Protein AF-A0A7X0GHI3-F1 (afdb_monomer_lite)

Foldseek 3Di:
DDDDWDWDFPDDVQQTWIAIPVRPDTGGHHDDPVVVVQVVCLVVPPVSVVCVPPDDDDDDDDDPDDPP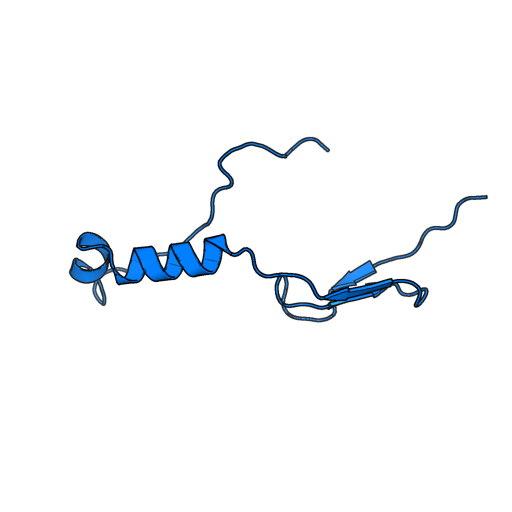DD

Radius of gyration: 18.45 Å; chains: 1; bounding box: 41×28×49 Å

pLDDT: mean 81.79, std 12.83, range [42.81, 97.5]

Structure (mmCIF, N/CA/C/O backbone):
data_AF-A0A7X0GHI3-F1
#
_entry.id   AF-A0A7X0GHI3-F1
#
loop_
_atom_site.group_PDB
_atom_site.id
_atom_site.type_symbol
_atom_site.label_atom_id
_atom_site.label_alt_id
_atom_site.label_comp_id
_atom_site.label_asym_id
_atom_site.label_entity_id
_atom_site.label_seq_id
_atom_site.pdbx_PDB_ins_code
_atom_site.Cartn_x
_atom_site.Cartn_y
_atom_site.Cartn_z
_atom_site.occupancy
_atom_site.B_iso_or_equiv
_atom_site.auth_seq_id
_atom_site.auth_comp_id
_atom_site.auth_asym_id
_atom_site.auth_atom_id
_atom_site.pdbx_PDB_model_num
ATOM 1 N N . MET A 1 1 ? -22.616 13.116 31.132 1.00 53.47 1 MET A N 1
ATOM 2 C CA . MET A 1 1 ? -22.142 11.751 31.443 1.00 53.47 1 MET A CA 1
ATOM 3 C C . MET A 1 1 ? -21.341 11.296 30.238 1.00 53.47 1 MET A C 1
ATOM 5 O O . MET A 1 1 ? -21.898 11.321 29.149 1.00 53.47 1 MET A O 1
ATOM 9 N N . ASN A 1 2 ? -20.052 10.993 30.407 1.00 68.62 2 ASN A N 1
ATOM 10 C CA . ASN A 1 2 ? -19.173 10.579 29.309 1.00 68.62 2 ASN A CA 1
ATOM 11 C C . ASN A 1 2 ? -19.042 9.058 29.316 1.00 68.62 2 ASN A C 1
ATOM 13 O O . ASN A 1 2 ? -18.903 8.460 30.382 1.00 68.62 2 ASN A O 1
ATOM 17 N N . TYR A 1 3 ? -19.093 8.460 28.132 1.00 75.94 3 TYR A N 1
ATOM 18 C CA . TYR A 1 3 ? -18.893 7.035 27.919 1.00 75.94 3 TYR A CA 1
ATOM 19 C C . TYR A 1 3 ? -17.641 6.851 27.060 1.00 75.94 3 TYR A C 1
ATOM 21 O O . TYR A 1 3 ? -17.561 7.419 25.970 1.00 75.94 3 TYR A O 1
ATOM 29 N N . THR A 1 4 ? -16.672 6.093 27.569 1.00 72.38 4 THR A N 1
ATOM 30 C CA . THR A 1 4 ? -15.430 5.748 26.868 1.00 72.38 4 THR A CA 1
ATOM 31 C C . THR A 1 4 ? -15.483 4.264 26.537 1.00 72.38 4 THR A C 1
ATOM 33 O O . THR A 1 4 ? -15.727 3.459 27.431 1.00 72.38 4 THR A O 1
ATOM 36 N N . ALA A 1 5 ? -15.265 3.916 25.271 1.00 77.81 5 ALA A N 1
ATOM 37 C CA . ALA A 1 5 ? -15.147 2.538 24.808 1.00 77.81 5 ALA A CA 1
ATOM 38 C C . ALA A 1 5 ? -13.821 2.363 24.069 1.00 77.81 5 ALA A C 1
ATOM 40 O O . ALA A 1 5 ? -13.356 3.289 23.396 1.00 77.81 5 ALA A O 1
ATOM 41 N N . GLU A 1 6 ? -13.223 1.183 24.188 1.00 79.12 6 GLU A N 1
ATOM 42 C CA . GLU A 1 6 ? -11.961 0.849 23.541 1.00 79.12 6 GLU A CA 1
ATOM 43 C C . GLU A 1 6 ? -12.220 0.062 22.252 1.00 79.12 6 GLU A C 1
ATOM 45 O O . GLU A 1 6 ? -12.973 -0.914 22.207 1.00 79.12 6 GLU A O 1
ATOM 50 N N . ALA A 1 7 ? -11.585 0.484 21.160 1.00 78.38 7 ALA A N 1
ATOM 51 C CA . ALA A 1 7 ? -11.662 -0.206 19.880 1.00 78.38 7 ALA A CA 1
ATOM 52 C C . ALA A 1 7 ? -10.306 -0.831 19.548 1.00 78.38 7 ALA A C 1
ATOM 54 O O . ALA A 1 7 ? -9.286 -0.144 19.535 1.00 78.38 7 ALA A O 1
ATOM 55 N N . SER A 1 8 ? -10.298 -2.129 19.245 1.00 73.94 8 SER A N 1
ATOM 56 C CA . SER A 1 8 ? -9.094 -2.853 18.829 1.00 73.94 8 SER A CA 1
ATOM 57 C C . SER A 1 8 ? -9.290 -3.512 17.461 1.00 73.94 8 SER A C 1
ATOM 59 O O . SER A 1 8 ? -10.386 -3.952 17.094 1.00 73.94 8 SER A O 1
ATOM 61 N N . VAL A 1 9 ? -8.217 -3.549 16.668 1.00 76.81 9 VAL A N 1
ATOM 62 C CA . VAL A 1 9 ? -8.207 -4.186 15.344 1.00 76.81 9 VAL A CA 1
ATOM 63 C C . VAL A 1 9 ? -7.861 -5.655 15.534 1.00 76.81 9 VAL A C 1
ATOM 65 O O . VAL A 1 9 ? -6.754 -5.992 15.947 1.00 76.81 9 VAL A O 1
ATOM 68 N N . THR A 1 10 ? -8.811 -6.546 15.248 1.00 68.31 10 THR A N 1
ATOM 69 C CA . THR A 1 10 ? -8.690 -7.965 15.629 1.00 68.31 10 THR A CA 1
ATOM 70 C C . THR A 1 10 ? -7.789 -8.779 14.686 1.00 68.31 10 THR A C 1
ATOM 72 O O . THR A 1 10 ? -7.413 -9.898 15.035 1.00 68.31 10 THR A O 1
ATOM 75 N N . ARG A 1 11 ? -7.437 -8.256 13.494 1.00 63.81 11 ARG A N 1
ATOM 76 C CA . ARG A 1 11 ? -6.523 -8.904 12.525 1.00 63.81 11 ARG A CA 1
ATOM 77 C C . ARG A 1 11 ? -6.028 -7.936 11.436 1.00 63.81 11 ARG A C 1
ATOM 79 O O . ARG A 1 11 ? -6.805 -7.112 10.991 1.00 63.81 11 ARG A O 1
ATOM 86 N N . GLY A 1 12 ? -4.791 -8.081 10.947 1.00 66.12 12 GLY A N 1
ATOM 87 C CA . GLY A 1 12 ? -4.406 -7.709 9.568 1.00 66.12 12 GLY A CA 1
ATOM 88 C C . GLY A 1 12 ? -4.226 -6.227 9.196 1.00 66.12 12 GLY A C 1
ATOM 89 O O . GLY A 1 12 ? -4.057 -5.931 8.016 1.00 66.12 12 GLY A O 1
ATOM 90 N N . GLY A 1 13 ? -4.236 -5.282 10.139 1.00 75.38 13 GLY A N 1
ATOM 91 C CA . GLY A 1 13 ? -4.053 -3.864 9.802 1.00 75.38 13 GLY A CA 1
ATOM 92 C C . GLY A 1 13 ? -5.201 -3.333 8.937 1.00 75.38 13 GLY A C 1
ATOM 93 O O . GLY A 1 13 ? -6.347 -3.366 9.369 1.00 75.38 13 GLY A O 1
ATOM 94 N N . ARG A 1 14 ? -4.915 -2.848 7.719 1.00 77.00 14 ARG A N 1
ATOM 95 C CA . ARG A 1 14 ? -5.916 -2.246 6.806 1.00 77.00 14 ARG A CA 1
ATOM 96 C C . ARG A 1 14 ? -6.895 -3.243 6.176 1.00 77.00 14 ARG A C 1
ATOM 98 O O . ARG A 1 14 ? -7.902 -2.816 5.623 1.00 77.00 14 ARG A O 1
ATOM 105 N N . ASP A 1 15 ? -6.614 -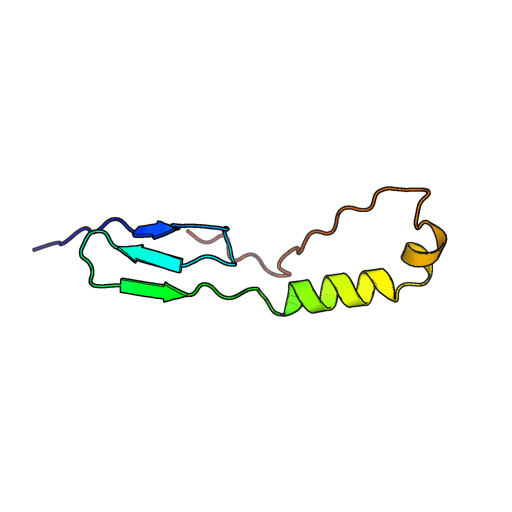4.533 6.314 1.00 76.56 15 ASP A N 1
ATOM 106 C CA . ASP A 1 15 ? -7.459 -5.662 5.898 1.00 76.56 15 ASP A CA 1
ATOM 107 C C . ASP A 1 15 ? -8.293 -6.240 7.051 1.00 76.56 15 ASP A C 1
ATOM 109 O O . ASP A 1 15 ? -8.855 -7.336 6.970 1.00 76.56 15 ASP A O 1
ATOM 113 N N . GLY A 1 16 ? -8.310 -5.523 8.173 1.00 81.19 16 GLY A N 1
ATOM 114 C CA . GLY A 1 16 ? -8.903 -5.974 9.412 1.00 81.19 16 GLY A CA 1
ATOM 115 C C . GLY A 1 16 ? -10.376 -5.666 9.586 1.00 81.19 16 GLY A C 1
ATOM 116 O O . GLY A 1 16 ? -11.033 -5.006 8.784 1.00 81.19 16 GLY A O 1
ATOM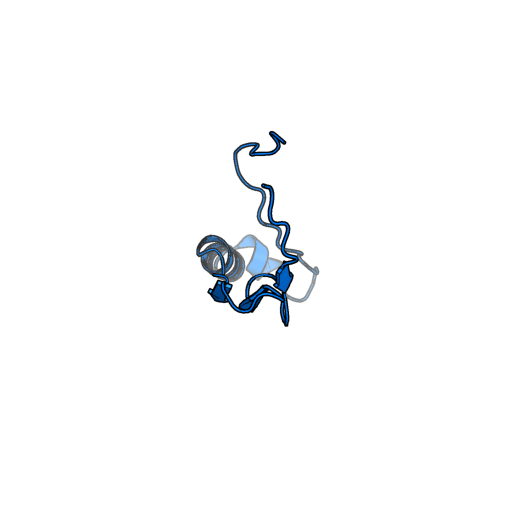 117 N N . ASP A 1 17 ? -10.870 -6.089 10.739 1.00 82.56 17 ASP A N 1
ATOM 118 C CA . ASP A 1 17 ? -12.150 -5.662 11.278 1.00 82.56 17 ASP A CA 1
ATOM 119 C C . ASP A 1 17 ? -11.881 -4.927 12.604 1.00 82.56 17 ASP A C 1
ATOM 121 O O . ASP A 1 17 ? -11.075 -5.375 13.430 1.00 82.56 17 ASP A O 1
ATOM 125 N N . VAL A 1 18 ? -12.537 -3.783 12.796 1.00 85.81 18 VAL A N 1
ATOM 126 C CA . VAL A 1 18 ? -12.533 -3.025 14.053 1.00 85.81 18 VAL A CA 1
ATOM 127 C C . VAL A 1 18 ? -13.697 -3.506 14.897 1.00 85.81 18 VAL A C 1
ATOM 129 O O . VAL A 1 18 ? -14.842 -3.513 14.434 1.00 85.81 18 VAL A O 1
ATOM 132 N N . ARG A 1 19 ? -13.408 -3.878 16.144 1.00 84.75 19 ARG A N 1
ATOM 133 C CA . ARG A 1 19 ? -14.424 -4.188 17.149 1.00 84.75 19 ARG A CA 1
ATOM 134 C C . ARG A 1 19 ? -14.259 -3.278 18.351 1.00 84.75 19 ARG A C 1
ATOM 136 O O . ARG A 1 19 ? -13.145 -3.107 18.841 1.00 84.75 19 ARG A O 1
ATOM 143 N N . SER A 1 20 ? -15.376 -2.732 18.821 1.00 84.44 20 SER A N 1
ATOM 144 C CA . SER A 1 20 ? -15.450 -2.146 20.158 1.00 84.44 20 SER A CA 1
ATOM 145 C C . SER A 1 20 ? -15.812 -3.229 21.172 1.00 84.44 20 SER A C 1
ATOM 147 O O . SER A 1 20 ? -16.675 -4.071 20.913 1.00 84.44 20 SER A O 1
ATOM 149 N N . ASP A 1 21 ? -15.157 -3.179 22.325 1.00 83.88 21 ASP A N 1
ATOM 150 C CA . ASP A 1 21 ? -15.458 -3.945 23.538 1.00 83.88 21 ASP A CA 1
ATOM 151 C C . ASP A 1 21 ? -16.930 -3.843 23.981 1.00 83.88 21 ASP A C 1
ATOM 153 O O . ASP A 1 21 ? -17.519 -4.823 24.434 1.00 83.88 21 ASP A O 1
ATOM 157 N N . ALA A 1 22 ? -17.560 -2.691 23.753 1.00 80.06 22 ALA A N 1
ATOM 158 C CA . ALA A 1 22 ? -18.970 -2.440 24.033 1.00 80.06 22 ALA A CA 1
ATOM 159 C C . ALA A 1 22 ? -19.949 -3.092 23.035 1.00 80.06 22 ALA A C 1
ATOM 161 O O . ALA A 1 22 ? -21.163 -2.934 23.157 1.00 80.06 22 ALA A O 1
ATOM 162 N N . GLY A 1 23 ? -19.445 -3.761 21.993 1.00 80.44 23 GLY A N 1
ATOM 163 C CA . GLY A 1 23 ? -20.252 -4.454 20.983 1.00 80.44 23 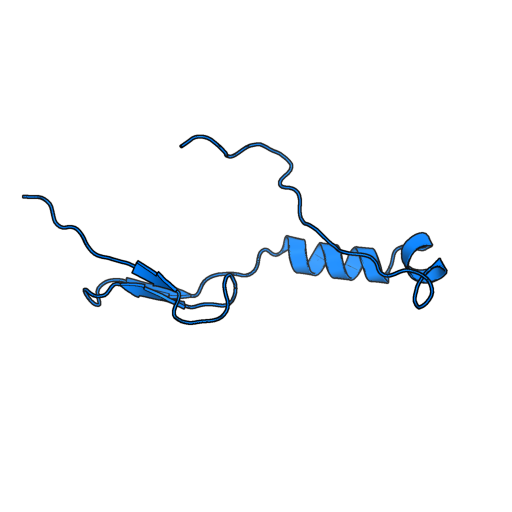GLY A CA 1
ATOM 164 C C . GLY A 1 23 ? -21.007 -3.549 20.001 1.00 80.44 23 GLY A C 1
ATOM 165 O O . GLY A 1 23 ? -21.603 -4.059 19.055 1.00 80.44 23 GLY A O 1
ATOM 166 N N . MET A 1 24 ? -20.960 -2.224 20.175 1.00 82.75 24 MET A N 1
ATOM 167 C CA . MET A 1 24 ? -21.721 -1.265 19.362 1.00 82.75 24 MET A CA 1
ATOM 168 C C . MET A 1 24 ? -21.159 -1.053 17.950 1.00 82.75 24 MET A C 1
ATOM 170 O O . MET A 1 24 ? -21.910 -0.711 17.042 1.00 82.75 24 MET A O 1
ATOM 174 N N . ILE A 1 25 ? -19.852 -1.251 17.749 1.00 83.19 25 ILE A N 1
ATOM 175 C CA . ILE A 1 25 ? -19.180 -1.008 16.466 1.00 83.19 25 ILE A CA 1
ATOM 176 C C . ILE A 1 25 ? -18.495 -2.286 15.983 1.00 83.19 25 ILE A C 1
ATOM 178 O O . ILE A 1 25 ? -17.657 -2.861 16.682 1.00 83.19 25 ILE A O 1
ATOM 182 N N . GLN A 1 26 ? -18.844 -2.691 14.761 1.00 82.38 26 GLN A N 1
ATOM 183 C CA . GLN A 1 26 ? -18.227 -3.771 13.993 1.00 82.38 26 GLN A CA 1
ATOM 184 C C . GLN A 1 26 ? -18.076 -3.306 12.544 1.00 82.38 26 GLN A C 1
ATOM 186 O O . GLN A 1 26 ? -19.034 -3.357 11.778 1.00 82.38 26 GLN A O 1
ATOM 191 N N . GLN A 1 27 ? -16.886 -2.816 12.191 1.00 85.00 27 GLN A N 1
ATOM 192 C CA . GLN A 1 27 ? -16.619 -2.227 10.876 1.00 85.00 27 GLN A CA 1
ATOM 193 C C . GLN A 1 27 ? -15.454 -2.930 10.184 1.00 85.00 27 GLN A C 1
ATOM 195 O O . GLN A 1 27 ? -14.392 -3.115 10.777 1.00 85.00 27 GLN A O 1
ATOM 200 N N . ARG A 1 28 ? -15.638 -3.263 8.905 1.00 82.38 28 ARG A N 1
ATOM 201 C CA . ARG A 1 28 ? -14.573 -3.780 8.040 1.00 82.38 28 ARG A CA 1
ATOM 202 C C . ARG A 1 28 ? -13.712 -2.624 7.537 1.00 82.38 28 ARG A C 1
ATOM 204 O O . ARG A 1 28 ? -14.239 -1.653 6.996 1.00 82.38 28 ARG A O 1
ATOM 211 N N . LEU A 1 29 ? -12.399 -2.719 7.723 1.00 82.50 29 LEU A N 1
ATOM 212 C CA . LEU A 1 29 ? -11.445 -1.752 7.185 1.00 82.50 29 LEU A CA 1
ATOM 213 C C . LEU A 1 29 ? -11.287 -1.963 5.674 1.00 82.50 29 LEU A C 1
ATOM 215 O O . LEU A 1 29 ? -11.401 -3.082 5.174 1.00 82.50 29 LEU A O 1
ATOM 219 N N . ALA A 1 30 ? -11.055 -0.869 4.947 1.00 81.38 30 ALA A N 1
ATOM 220 C CA . ALA A 1 30 ? -10.855 -0.899 3.505 1.00 81.38 30 ALA A CA 1
ATOM 221 C C . ALA A 1 30 ? -9.380 -0.681 3.141 1.00 81.38 30 ALA A C 1
ATOM 223 O O . ALA A 1 30 ? -8.730 0.274 3.599 1.00 81.38 30 ALA A O 1
ATOM 224 N N . ILE A 1 31 ? -8.887 -1.541 2.247 1.00 81.38 31 ILE A N 1
ATOM 225 C CA . ILE A 1 31 ? -7.623 -1.338 1.539 1.00 81.38 31 ILE A CA 1
ATOM 226 C C . ILE A 1 31 ? -7.766 -0.077 0.671 1.00 81.38 31 ILE A C 1
ATOM 228 O O . ILE A 1 31 ? -8.775 0.073 -0.022 1.00 81.38 31 ILE A O 1
ATOM 232 N N . PRO A 1 32 ? -6.777 0.830 0.678 1.00 81.38 32 PRO A N 1
ATOM 233 C CA . PRO A 1 32 ? -6.782 1.990 -0.207 1.00 81.38 32 PRO A CA 1
ATOM 234 C C . PRO A 1 32 ? -6.675 1.511 -1.661 1.00 81.38 32 PRO A C 1
ATOM 236 O O . PRO A 1 32 ? -5.862 0.636 -1.978 1.00 81.38 32 PRO A O 1
ATOM 239 N N . ALA A 1 33 ? -7.462 2.094 -2.562 1.00 83.75 33 ALA A N 1
ATOM 240 C CA . ALA A 1 33 ? -7.412 1.735 -3.980 1.00 83.75 33 ALA A CA 1
ATOM 241 C C . ALA A 1 33 ? -6.022 2.012 -4.588 1.00 83.75 33 ALA A C 1
ATOM 243 O O . ALA A 1 33 ? -5.542 1.282 -5.458 1.00 83.75 33 ALA A O 1
ATOM 244 N N . GLU A 1 34 ? -5.336 3.025 -4.062 1.00 86.00 34 GLU A N 1
ATOM 245 C CA . GLU A 1 34 ? -4.008 3.472 -4.462 1.00 86.00 34 GLU A CA 1
ATOM 246 C C . GLU A 1 34 ? -2.945 2.380 -4.290 1.00 86.00 34 GLU A C 1
ATOM 248 O O . GLU A 1 34 ? -1.991 2.342 -5.062 1.00 86.00 34 GLU A O 1
ATOM 253 N N . LEU A 1 35 ? -3.110 1.446 -3.342 1.00 86.69 35 LEU A N 1
ATOM 254 C CA . LEU A 1 35 ? -2.145 0.355 -3.149 1.00 86.69 35 LEU A CA 1
ATOM 255 C C . LEU A 1 35 ? -2.197 -0.655 -4.298 1.00 86.69 35 LEU A C 1
ATOM 257 O O . LEU A 1 35 ? -1.159 -1.158 -4.726 1.00 86.69 35 LEU A O 1
ATOM 261 N N . GLY A 1 36 ? -3.394 -0.929 -4.824 1.00 87.44 36 GLY A N 1
ATOM 262 C CA . GLY A 1 36 ? -3.558 -1.763 -6.015 1.00 87.44 36 GLY A CA 1
ATOM 263 C C . GLY A 1 36 ? -2.951 -1.101 -7.252 1.00 87.44 36 GLY A C 1
ATOM 264 O O . GLY A 1 36 ? -2.231 -1.745 -8.013 1.00 87.44 36 GLY A O 1
ATOM 265 N N . LEU A 1 37 ? -3.173 0.207 -7.410 1.00 90.94 37 LEU A N 1
ATOM 266 C CA . LEU A 1 37 ? -2.613 0.984 -8.517 1.00 90.94 37 LEU A CA 1
ATOM 267 C C . LEU A 1 37 ? -1.086 1.097 -8.442 1.00 90.94 37 LEU A C 1
ATOM 269 O O . LEU A 1 37 ? -0.425 0.962 -9.468 1.00 90.94 37 LEU A O 1
ATOM 273 N N . LEU A 1 38 ? -0.517 1.282 -7.247 1.00 93.00 38 LEU A N 1
ATOM 274 C CA . LEU A 1 38 ? 0.932 1.335 -7.047 1.00 93.00 38 LEU A CA 1
ATOM 275 C C . LEU A 1 38 ? 1.601 0.014 -7.444 1.00 93.00 38 LEU A C 1
ATOM 277 O O . LEU A 1 38 ? 2.600 0.028 -8.163 1.00 93.00 38 LEU A O 1
ATOM 281 N N . LYS A 1 39 ? 1.023 -1.124 -7.034 1.00 91.75 39 LYS A N 1
ATOM 282 C CA . LYS A 1 39 ? 1.510 -2.455 -7.429 1.00 91.75 39 LYS A CA 1
ATOM 283 C C . LYS A 1 39 ? 1.460 -2.642 -8.946 1.00 91.75 39 LYS A C 1
ATOM 285 O O . LYS A 1 39 ? 2.465 -3.007 -9.548 1.00 91.75 39 LYS A O 1
ATOM 290 N N . LEU A 1 40 ? 0.334 -2.303 -9.575 1.00 93.56 40 LEU A N 1
ATOM 291 C CA . LEU A 1 40 ? 0.181 -2.407 -11.028 1.00 93.56 40 LEU A CA 1
ATOM 292 C C . LEU A 1 40 ? 1.174 -1.509 -11.784 1.00 93.56 40 LEU A C 1
ATOM 294 O O . LEU A 1 40 ? 1.774 -1.927 -12.775 1.00 93.56 40 LEU A O 1
ATOM 298 N N . ALA A 1 41 ? 1.365 -0.272 -11.321 1.00 94.12 41 ALA A N 1
ATOM 299 C CA . ALA A 1 41 ? 2.321 0.657 -11.911 1.00 94.12 41 ALA A CA 1
ATOM 300 C C . ALA A 1 41 ? 3.758 0.129 -11.802 1.00 94.12 41 ALA A C 1
ATOM 302 O O . ALA A 1 41 ? 4.509 0.195 -12.776 1.00 94.12 41 ALA A O 1
ATOM 303 N N . HIS A 1 42 ? 4.124 -0.443 -10.653 1.00 95.00 42 HIS A N 1
ATOM 304 C CA . HIS A 1 42 ? 5.432 -1.055 -10.440 1.00 95.00 42 HIS A CA 1
ATOM 305 C C . HIS A 1 42 ? 5.684 -2.233 -11.397 1.00 95.00 42 HIS A C 1
ATOM 307 O O . HIS A 1 42 ? 6.727 -2.284 -12.041 1.00 95.00 42 HIS A O 1
ATOM 313 N N . GLU A 1 43 ? 4.707 -3.123 -11.590 1.00 94.94 43 GLU A N 1
ATOM 314 C CA . GLU A 1 43 ? 4.816 -4.254 -12.530 1.00 94.94 43 GLU A CA 1
ATOM 315 C C . GLU A 1 43 ? 4.918 -3.819 -14.006 1.00 94.94 43 GLU A C 1
ATOM 317 O O . GLU A 1 43 ? 5.500 -4.517 -14.849 1.00 94.94 43 GLU A O 1
ATOM 322 N N . ARG A 1 44 ? 4.341 -2.660 -14.346 1.00 95.88 44 ARG A N 1
ATOM 323 C CA . ARG A 1 44 ? 4.293 -2.134 -15.718 1.00 95.88 44 ARG A CA 1
ATOM 324 C C . ARG A 1 44 ? 5.458 -1.197 -16.053 1.00 95.88 44 ARG A C 1
ATOM 326 O O . ARG A 1 44 ? 5.749 -1.013 -17.235 1.00 95.88 44 ARG A O 1
ATOM 333 N N . CYS A 1 45 ? 6.122 -0.613 -15.058 1.00 94.56 45 CYS A N 1
ATOM 334 C CA . CYS A 1 45 ? 7.187 0.367 -15.253 1.00 94.56 45 CYS A CA 1
ATOM 335 C C . CYS A 1 45 ? 8.412 -0.253 -15.960 1.00 94.56 45 CYS A C 1
ATOM 337 O O . CYS A 1 45 ? 8.917 -1.287 -15.511 1.00 94.56 45 CYS A O 1
ATOM 339 N N . PRO A 1 46 ? 8.945 0.372 -17.034 1.00 96.75 46 PRO A N 1
ATOM 340 C CA . PRO A 1 46 ? 10.097 -0.166 -17.760 1.00 96.75 46 PRO A CA 1
ATOM 341 C C . PRO A 1 46 ? 11.335 -0.299 -16.866 1.00 96.75 46 PRO A C 1
ATOM 343 O O . PRO A 1 46 ? 12.057 -1.288 -16.969 1.00 96.75 46 PRO A O 1
ATOM 346 N N . TYR A 1 47 ? 11.547 0.648 -15.949 1.00 96.62 47 TYR A N 1
ATOM 347 C CA . TYR A 1 47 ? 12.679 0.616 -15.025 1.00 96.62 47 TYR A CA 1
ATOM 348 C C . TYR A 1 47 ? 12.552 -0.501 -13.990 1.00 96.62 47 TYR A C 1
ATOM 350 O O . TYR A 1 47 ? 13.501 -1.252 -13.792 1.00 96.62 47 TYR A O 1
ATOM 358 N N . SER A 1 48 ? 11.378 -0.664 -13.375 1.00 95.88 48 SER A N 1
ATOM 359 C CA . SER A 1 48 ? 11.138 -1.721 -12.384 1.00 95.88 48 SER A CA 1
ATOM 360 C C . SER A 1 48 ? 11.295 -3.116 -12.988 1.00 95.88 48 SER A C 1
ATOM 362 O O . SER A 1 48 ? 11.935 -3.981 -12.391 1.00 95.88 48 SER A O 1
ATOM 364 N N . ARG A 1 49 ? 10.811 -3.318 -14.221 1.00 95.50 49 ARG A N 1
ATOM 365 C CA . ARG A 1 49 ? 11.032 -4.567 -14.966 1.00 95.50 49 ARG A CA 1
ATOM 366 C C . ARG A 1 49 ? 12.508 -4.812 -15.275 1.00 95.50 49 ARG A C 1
ATOM 368 O O . ARG A 1 49 ? 12.947 -5.952 -15.205 1.00 95.50 49 ARG A O 1
ATOM 375 N N . ALA A 1 50 ? 13.268 -3.767 -15.600 1.00 97.50 50 ALA A N 1
ATOM 376 C CA . ALA A 1 50 ? 14.687 -3.894 -15.929 1.00 97.50 50 ALA A CA 1
ATOM 377 C C . ALA A 1 50 ? 15.559 -4.331 -14.737 1.00 97.50 50 ALA A C 1
ATOM 379 O O . ALA A 1 50 ? 16.601 -4.939 -14.955 1.00 97.50 50 ALA A O 1
ATOM 380 N N . ILE A 1 51 ? 15.144 -4.043 -13.499 1.00 95.56 51 ILE A N 1
ATOM 381 C CA . ILE A 1 51 ? 15.898 -4.386 -12.276 1.00 95.56 51 ILE A CA 1
ATOM 382 C C . ILE A 1 51 ? 15.282 -5.546 -11.477 1.00 95.56 51 ILE A C 1
ATOM 384 O O . ILE A 1 51 ? 15.754 -5.870 -10.385 1.00 95.56 51 ILE A O 1
ATOM 388 N N . SER A 1 52 ? 14.225 -6.172 -12.002 1.00 94.62 52 SER A N 1
ATOM 389 C CA . SER A 1 52 ? 13.513 -7.268 -11.338 1.00 94.62 52 SER A CA 1
ATOM 390 C C . SER A 1 52 ? 14.424 -8.483 -11.143 1.00 94.62 52 SER A C 1
ATOM 392 O O . SER A 1 52 ? 14.961 -9.023 -12.105 1.00 94.62 52 SER A O 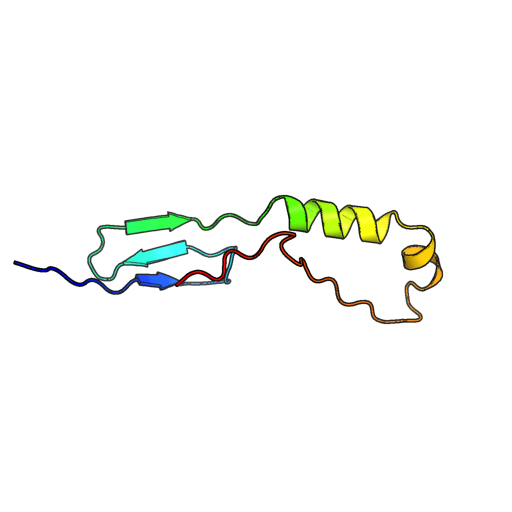1
ATOM 394 N N . GLY A 1 53 ? 14.584 -8.924 -9.893 1.00 93.75 53 GLY A N 1
ATOM 395 C CA . GLY A 1 53 ? 15.481 -10.028 -9.521 1.00 93.75 53 GLY A CA 1
ATOM 396 C C . GLY A 1 53 ? 16.931 -9.607 -9.255 1.00 93.75 53 GLY A C 1
ATOM 397 O O . GLY A 1 53 ? 17.704 -10.412 -8.745 1.00 93.75 53 GLY A O 1
ATOM 398 N N . ASN A 1 54 ? 17.290 -8.352 -9.541 1.00 95.12 54 ASN A N 1
ATOM 399 C CA . ASN A 1 54 ? 18.610 -7.790 -9.245 1.00 95.12 54 ASN A CA 1
ATOM 400 C C . ASN A 1 54 ? 18.598 -6.890 -8.006 1.00 95.12 54 ASN A C 1
ATOM 402 O O . ASN A 1 54 ? 19.563 -6.892 -7.246 1.00 95.12 54 ASN A O 1
ATOM 406 N N . VAL A 1 55 ? 17.531 -6.109 -7.817 1.00 94.38 55 VAL A N 1
ATOM 407 C CA . VAL A 1 55 ? 17.394 -5.147 -6.715 1.00 94.38 55 VAL A CA 1
ATOM 408 C C . VAL A 1 55 ? 16.036 -5.327 -6.046 1.00 94.38 55 VAL A C 1
ATOM 410 O O . VAL A 1 55 ? 15.009 -5.379 -6.725 1.00 94.38 55 VAL A O 1
ATOM 413 N N . GLU A 1 56 ? 16.028 -5.402 -4.716 1.00 93.81 56 GLU A N 1
ATOM 414 C CA . GLU A 1 56 ? 14.796 -5.391 -3.927 1.00 93.81 56 GLU A CA 1
ATOM 415 C C . GLU A 1 56 ? 14.242 -3.963 -3.851 1.00 93.81 56 GLU A C 1
ATOM 417 O O . GLU A 1 56 ? 14.931 -3.036 -3.421 1.00 93.81 56 GLU A O 1
ATOM 422 N N . VAL A 1 57 ? 12.998 -3.780 -4.299 1.00 92.38 57 VAL A N 1
ATOM 423 C CA . VAL A 1 57 ? 12.326 -2.477 -4.319 1.00 92.38 57 VAL A CA 1
ATOM 424 C C . VAL A 1 57 ? 11.170 -2.486 -3.330 1.00 92.38 57 VAL A C 1
ATOM 426 O O . VAL A 1 57 ? 10.194 -3.214 -3.505 1.00 92.38 57 VAL A O 1
ATOM 429 N N . THR A 1 58 ? 11.255 -1.623 -2.321 1.00 93.12 58 THR A N 1
ATOM 430 C CA . THR A 1 58 ? 10.179 -1.402 -1.351 1.00 93.12 58 THR A CA 1
ATOM 431 C C . THR A 1 58 ? 9.216 -0.339 -1.869 1.00 93.12 58 THR A C 1
ATOM 433 O O . THR A 1 58 ? 9.632 0.748 -2.267 1.00 93.12 58 THR A O 1
ATOM 436 N N . LEU A 1 59 ? 7.919 -0.647 -1.865 1.00 90.75 59 LEU A N 1
ATOM 437 C CA . LEU A 1 59 ? 6.860 0.269 -2.284 1.00 90.75 59 LEU A CA 1
ATOM 438 C C . LEU A 1 59 ? 6.202 0.909 -1.062 1.00 90.75 59 LEU A C 1
ATOM 440 O O . LEU A 1 59 ? 5.673 0.207 -0.201 1.00 90.75 59 LEU A O 1
ATOM 444 N N . GLU A 1 60 ? 6.178 2.236 -1.029 1.00 89.25 60 GLU A N 1
ATOM 445 C CA . GLU A 1 60 ? 5.532 3.017 0.020 1.00 89.25 60 GLU A CA 1
ATOM 446 C C . GLU A 1 60 ? 4.568 4.028 -0.605 1.00 89.25 60 GLU A C 1
ATOM 448 O O . GLU A 1 60 ? 4.904 4.727 -1.563 1.00 89.25 60 GLU A O 1
ATOM 453 N N . LEU A 1 61 ? 3.348 4.097 -0.071 1.00 87.50 61 LEU A N 1
ATOM 454 C CA . LEU A 1 61 ? 2.399 5.146 -0.424 1.00 87.50 61 LEU A CA 1
ATOM 455 C C . LEU A 1 61 ? 2.669 6.365 0.451 1.00 87.50 61 LEU A C 1
ATOM 457 O O . LEU A 1 61 ? 2.358 6.352 1.641 1.00 87.50 61 LEU A O 1
ATOM 461 N N . VAL A 1 62 ? 3.181 7.432 -0.157 1.00 85.06 62 VAL A N 1
ATOM 462 C CA . VAL A 1 62 ? 3.280 8.737 0.498 1.00 85.06 62 VAL A CA 1
ATOM 463 C C . VAL A 1 62 ? 2.001 9.522 0.192 1.00 85.06 62 VAL A C 1
ATOM 465 O O . VAL A 1 62 ? 1.736 9.807 -0.980 1.00 85.06 62 VAL A O 1
ATOM 468 N N . PRO A 1 63 ? 1.176 9.872 1.196 1.00 77.12 63 PRO A N 1
ATOM 469 C CA . PRO A 1 63 ? 0.018 10.724 0.968 1.00 77.12 63 PRO A CA 1
ATOM 470 C C . PRO A 1 63 ? 0.494 12.103 0.499 1.00 77.12 63 PRO A C 1
ATOM 472 O O . PRO A 1 63 ? 1.337 12.736 1.131 1.00 77.12 63 PRO A O 1
ATOM 475 N N . SER A 1 64 ? -0.050 12.583 -0.620 1.00 67.75 64 SER A N 1
ATOM 476 C CA . SER A 1 64 ? 0.400 13.815 -1.282 1.00 67.75 64 SER A CA 1
ATOM 477 C C . SER A 1 64 ? 0.016 15.109 -0.551 1.00 67.75 64 SER A C 1
ATOM 479 O O . SER A 1 64 ? 0.300 16.196 -1.045 1.00 67.75 64 SER A O 1
ATOM 481 N N . ALA A 1 65 ? -0.619 15.021 0.616 1.00 63.25 65 ALA A N 1
ATOM 482 C CA . ALA A 1 65 ? -0.869 16.158 1.485 1.00 63.25 65 ALA A CA 1
ATOM 483 C C . ALA A 1 65 ? -0.938 15.705 2.946 1.00 63.25 65 ALA A C 1
ATOM 485 O O . ALA A 1 65 ? -1.589 14.715 3.279 1.00 63.25 65 ALA A O 1
ATOM 486 N N . SER A 1 66 ? -0.257 16.466 3.802 1.00 52.25 66 SER A N 1
ATOM 487 C CA . SER A 1 66 ? -0.310 16.365 5.256 1.00 52.25 66 SER A CA 1
ATOM 488 C C . SER A 1 66 ? -1.759 16.353 5.755 1.00 52.25 66 SER A C 1
ATOM 490 O O . SER A 1 66 ? -2.466 17.352 5.656 1.00 52.25 66 SER A O 1
ATOM 492 N N . ALA A 1 67 ? -2.173 15.226 6.326 1.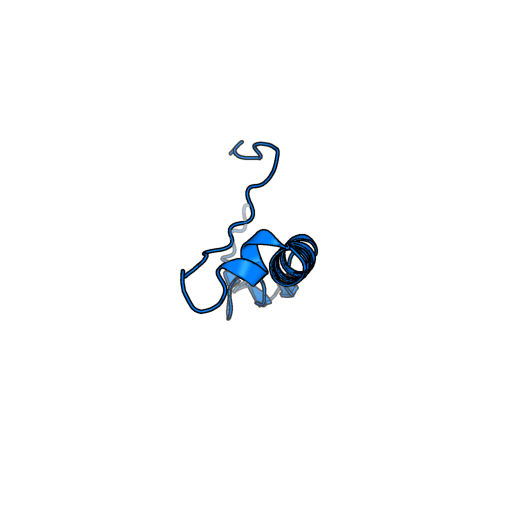00 57.06 67 ALA A N 1
ATOM 493 C CA . ALA A 1 67 ? -3.263 15.153 7.295 1.00 57.06 67 ALA A CA 1
ATOM 494 C C . ALA A 1 67 ? -2.696 14.812 8.685 1.00 57.06 67 ALA A C 1
ATOM 496 O O . ALA A 1 67 ? -3.304 14.074 9.455 1.00 57.06 67 ALA A O 1
ATOM 497 N N . VAL A 1 68 ? -1.503 15.330 9.003 1.00 48.75 68 VAL A N 1
ATOM 498 C CA . VAL A 1 68 ? -1.016 15.393 10.384 1.00 48.75 68 VAL A CA 1
ATOM 499 C C . VAL A 1 68 ? -1.459 16.744 10.931 1.00 48.75 68 VAL A C 1
ATOM 501 O O . VAL A 1 68 ? -0.768 17.753 10.833 1.00 48.75 68 VAL A O 1
ATOM 504 N N . GLY A 1 69 ? -2.689 16.739 11.423 1.00 52.12 69 GLY A N 1
ATOM 505 C CA . GLY A 1 69 ? -3.290 17.782 12.234 1.00 52.12 69 GLY A CA 1
ATOM 506 C C . GLY A 1 69 ? -4.124 17.086 13.296 1.00 52.12 69 GLY A C 1
ATOM 507 O O . GLY A 1 69 ? -5.340 16.985 13.153 1.00 52.12 69 GLY A O 1
ATOM 508 N N . VAL A 1 70 ? -3.436 16.538 14.298 1.00 42.81 70 VAL A N 1
ATOM 509 C CA . VAL A 1 70 ? -4.000 16.168 15.599 1.00 42.81 70 VAL A CA 1
ATOM 510 C C . VAL A 1 70 ? -3.175 16.887 16.649 1.00 42.81 70 VAL A C 1
ATOM 512 O O . VAL A 1 70 ? -1.930 16.826 16.521 1.00 42.81 70 VAL A O 1
#

Secondary structure (DSSP, 8-state):
------EEE-SSGGGSEEEETTSS-EEE----HHHHHHHHHHHH-HHHHHTTTTS--------SS-----

Sequence (70 aa):
MNYTAEASVTRGGRDGDVRSDAGMIQQRLAIPAELGLLKLAHERCPYSRAISGNVEVTLELVPSASAVGV